Protein AF-A0A955DJX0-F1 (afdb_monomer)

Foldseek 3Di:
DDDDDPVVVVVVVVVVVVCVVPVPCLVVVVVVVVVVVCCVVVVPPPPPPVCVVVVVQVVCCVVPVDGPVVVVVVVVVVVSVVVVVVVVVVVVVVVVVVLVVVQVVLVVQCADSPPRHHCPPPDPPAADPPPRD

Radius of gyration: 28.17 Å; Cα contacts (8 Å, |Δi|>4): 43; chains: 1; bounding box: 63×32×74 Å

Secondary structure (DSSP, 8-state):
-PPPPHHHHHHHHHHHHHHHHTS-HHHHHHHHHHHHHHHHHTT------TTHHHHHHHHHHHHHSS-HHHHHHHHHHHHHHHHHHHHHHHHHHHHHHHHHHHHHHHHHTTB-TTT--B-TTS-TTPPPTTT--

Structure (mmCIF, N/CA/C/O backbone):
data_AF-A0A955DJX0-F1
#
_entry.id   AF-A0A955DJX0-F1
#
loop_
_atom_site.group_PDB
_atom_site.id
_atom_site.type_symbol
_atom_site.label_atom_id
_atom_site.label_alt_id
_atom_site.label_comp_id
_atom_site.label_asym_id
_atom_site.label_entity_id
_atom_site.label_seq_id
_atom_site.pdbx_PDB_ins_code
_atom_site.Cartn_x
_atom_site.Cartn_y
_atom_site.Cartn_z
_atom_site.occupancy
_atom_site.B_iso_or_equiv
_atom_site.auth_seq_id
_atom_site.auth_comp_id
_atom_site.auth_asym_id
_atom_site.auth_atom_id
_atom_site.pdbx_PDB_model_num
ATOM 1 N N . MET A 1 1 ? -31.154 14.686 5.549 1.00 43.62 1 MET A N 1
ATOM 2 C CA . MET A 1 1 ? -29.888 14.391 4.837 1.00 43.62 1 MET A CA 1
ATOM 3 C C . MET A 1 1 ? -28.732 14.602 5.812 1.00 43.62 1 MET A C 1
ATOM 5 O O . MET A 1 1 ? -28.599 15.720 6.292 1.00 43.62 1 MET A O 1
ATOM 9 N N . PRO A 1 2 ? -27.958 13.569 6.188 1.00 53.28 2 PRO A N 1
ATOM 10 C CA . PRO A 1 2 ? -26.874 13.720 7.159 1.00 53.28 2 PRO A CA 1
ATOM 11 C C . PRO A 1 2 ? -25.719 14.520 6.543 1.00 53.28 2 PRO A C 1
ATOM 13 O O . PRO A 1 2 ? -25.122 14.104 5.547 1.00 53.28 2 PRO A O 1
ATOM 16 N N . SER A 1 3 ? -25.412 15.685 7.115 1.00 59.59 3 SER A N 1
ATOM 17 C CA . SER A 1 3 ? -24.266 16.494 6.706 1.00 59.59 3 SER A CA 1
ATOM 18 C C . SER A 1 3 ? -22.975 15.758 7.085 1.00 59.59 3 SER A C 1
ATOM 20 O O . SER A 1 3 ? -22.727 15.430 8.246 1.00 59.59 3 SER A O 1
ATOM 22 N N . LYS A 1 4 ? -22.148 15.421 6.088 1.00 51.94 4 LYS A N 1
ATOM 23 C CA . LYS A 1 4 ? -20.855 14.767 6.333 1.00 51.94 4 LYS A CA 1
ATOM 24 C C . LYS A 1 4 ? -19.977 15.712 7.155 1.00 51.94 4 LYS A C 1
ATOM 26 O O . LYS A 1 4 ? -19.761 16.854 6.761 1.00 51.94 4 LYS A O 1
ATOM 31 N N . SER A 1 5 ? -19.466 15.229 8.289 1.00 66.44 5 SER A N 1
ATOM 32 C CA . SER A 1 5 ? -18.662 16.052 9.194 1.00 66.44 5 SER A CA 1
ATOM 33 C C . SER A 1 5 ? -17.398 16.583 8.491 1.00 66.44 5 SER A C 1
ATOM 35 O O . SER A 1 5 ? -16.759 15.848 7.728 1.00 66.44 5 SER A O 1
ATOM 37 N N . PRO A 1 6 ? -16.975 17.834 8.759 1.00 77.44 6 PRO A N 1
ATOM 38 C CA . PRO A 1 6 ? -15.832 18.474 8.090 1.00 77.44 6 PRO A CA 1
ATOM 39 C C . PRO A 1 6 ? -14.514 17.689 8.239 1.00 77.44 6 PRO A C 1
ATOM 41 O O . PRO A 1 6 ? -13.614 17.780 7.402 1.00 77.44 6 PRO A O 1
ATOM 44 N N . LYS A 1 7 ? -14.417 16.822 9.256 1.00 80.25 7 LYS A N 1
ATOM 45 C CA . LYS A 1 7 ? -13.278 15.916 9.470 1.00 80.25 7 LYS A CA 1
ATOM 46 C C . LYS A 1 7 ? -13.143 14.851 8.372 1.00 80.25 7 LYS A C 1
ATOM 48 O O . LYS A 1 7 ? -12.030 14.390 8.113 1.00 80.25 7 LYS A O 1
ATOM 53 N N . PHE A 1 8 ? -14.239 14.451 7.727 1.00 70.38 8 PHE A N 1
ATOM 54 C CA . PHE A 1 8 ? -14.231 13.433 6.674 1.00 70.38 8 PHE A CA 1
ATOM 55 C C . PHE A 1 8 ? -13.633 13.970 5.367 1.00 70.38 8 PHE A C 1
ATOM 57 O O . PHE A 1 8 ? -12.735 13.346 4.801 1.00 70.38 8 PHE A O 1
ATOM 64 N N . VAL A 1 9 ? -14.050 15.172 4.950 1.00 75.00 9 VAL A N 1
ATOM 65 C CA . VAL A 1 9 ? -13.532 15.845 3.745 1.00 75.00 9 VAL A CA 1
ATOM 66 C C . VAL A 1 9 ? -12.029 16.084 3.872 1.00 75.00 9 VAL A C 1
ATOM 68 O O . VAL A 1 9 ? -11.270 15.755 2.964 1.00 75.00 9 VAL A O 1
ATOM 71 N N . HIS A 1 10 ? -11.567 16.535 5.043 1.00 79.56 10 HIS A N 1
ATOM 72 C CA . HIS A 1 10 ? -10.143 16.778 5.269 1.00 79.56 10 HIS A CA 1
ATOM 73 C C . HIS A 1 10 ? -9.293 15.491 5.196 1.00 79.56 10 HIS A C 1
ATOM 75 O O . HIS A 1 10 ? -8.140 15.536 4.753 1.00 79.56 10 HIS A O 1
ATOM 81 N N . ARG A 1 11 ? -9.836 14.332 5.603 1.00 81.94 11 ARG A N 1
ATOM 82 C CA . ARG A 1 11 ? -9.141 13.035 5.492 1.00 81.94 11 ARG A CA 1
ATOM 83 C C . ARG A 1 11 ? -9.027 12.564 4.044 1.00 81.94 11 ARG A C 1
ATOM 85 O O . ARG A 1 11 ? -7.958 12.085 3.676 1.00 81.94 11 ARG A O 1
ATOM 92 N N . ILE A 1 12 ? -10.082 12.732 3.244 1.00 71.56 12 ILE A N 1
ATOM 93 C CA . ILE A 1 12 ? -10.051 12.411 1.809 1.00 71.56 12 ILE A CA 1
ATOM 94 C C . ILE A 1 12 ? -9.060 13.326 1.095 1.00 71.56 12 ILE A C 1
ATOM 96 O O . ILE A 1 12 ? -8.199 12.829 0.379 1.00 71.56 12 ILE A O 1
ATOM 100 N N . LEU A 1 13 ? -9.101 14.634 1.363 1.00 78.69 13 LEU A N 1
ATOM 101 C CA . LEU A 1 13 ? -8.196 15.588 0.723 1.00 78.69 13 LEU A CA 1
ATOM 102 C C . LEU A 1 13 ? -6.724 15.273 1.026 1.00 78.69 13 LEU A C 1
ATOM 104 O O . LEU A 1 13 ? -5.900 15.273 0.122 1.00 78.69 13 LEU A O 1
ATOM 108 N N . ARG A 1 14 ? -6.387 14.924 2.280 1.00 87.38 14 ARG A N 1
ATOM 109 C CA . ARG A 1 14 ? -5.020 14.491 2.627 1.00 87.38 14 ARG A CA 1
ATOM 110 C C . ARG A 1 14 ? -4.632 13.178 1.956 1.00 87.38 14 ARG A C 1
ATOM 112 O O . ARG A 1 14 ? -3.471 13.024 1.613 1.00 87.38 14 ARG A O 1
ATOM 119 N N . ALA A 1 15 ? -5.560 12.235 1.798 1.00 71.81 15 ALA A N 1
ATOM 120 C CA . ALA A 1 15 ? -5.277 10.972 1.120 1.00 71.81 15 ALA A CA 1
ATOM 121 C C . ALA A 1 15 ? -5.039 11.179 -0.382 1.00 71.81 15 ALA A C 1
ATOM 123 O O . ALA A 1 15 ? -4.091 10.617 -0.914 1.00 71.81 15 ALA A O 1
ATOM 124 N N . VAL A 1 16 ? -5.841 12.028 -1.032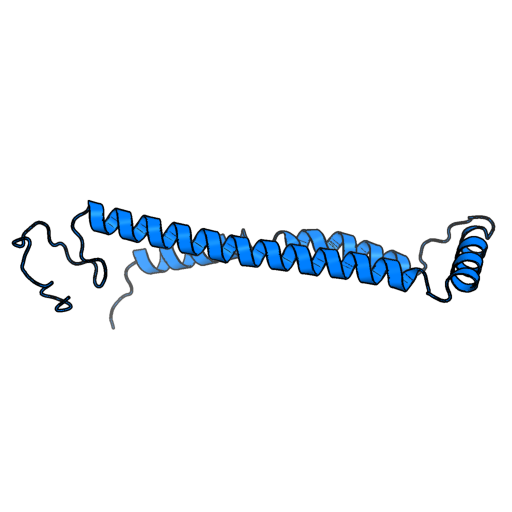 1.00 69.25 16 VAL A N 1
ATOM 125 C CA . VAL A 1 16 ? -5.685 12.396 -2.447 1.00 69.25 16 VAL A CA 1
ATOM 126 C C . VAL A 1 16 ? -4.398 13.187 -2.662 1.00 69.25 16 VAL A C 1
ATOM 128 O O . VAL A 1 16 ? -3.616 12.831 -3.528 1.00 69.25 16 VAL A O 1
ATOM 131 N N . LEU A 1 17 ? -4.112 14.197 -1.836 1.00 78.56 17 LEU A N 1
ATOM 132 C CA . LEU A 1 17 ? -2.859 14.953 -1.924 1.00 78.56 17 LEU A CA 1
ATOM 133 C C . LEU A 1 17 ? -1.636 14.080 -1.635 1.00 78.56 17 LEU A C 1
ATOM 135 O O . LEU A 1 17 ? -0.615 14.242 -2.286 1.00 78.56 17 LEU A O 1
ATOM 139 N N . TRP A 1 18 ? -1.735 13.127 -0.704 1.00 72.62 18 TRP A N 1
ATOM 140 C CA . TRP A 1 18 ? -0.672 12.150 -0.474 1.00 72.62 18 TRP A CA 1
ATOM 141 C C . TRP A 1 18 ? -0.500 11.224 -1.681 1.00 72.62 18 TRP A C 1
ATOM 143 O O . TRP A 1 18 ? 0.629 11.012 -2.100 1.00 72.62 18 TRP A O 1
ATOM 153 N N . ALA A 1 19 ? -1.592 10.749 -2.286 1.00 61.12 19 ALA A N 1
ATOM 154 C CA . ALA A 1 19 ? -1.567 9.922 -3.491 1.00 61.12 19 ALA A CA 1
ATOM 155 C C . ALA A 1 19 ? -1.091 10.673 -4.744 1.00 61.12 19 ALA A C 1
ATOM 157 O O . ALA A 1 19 ? -0.528 10.040 -5.620 1.00 61.12 19 ALA A O 1
ATOM 158 N N . ILE A 1 20 ? -1.286 11.994 -4.831 1.00 62.94 20 ILE A N 1
ATOM 159 C CA .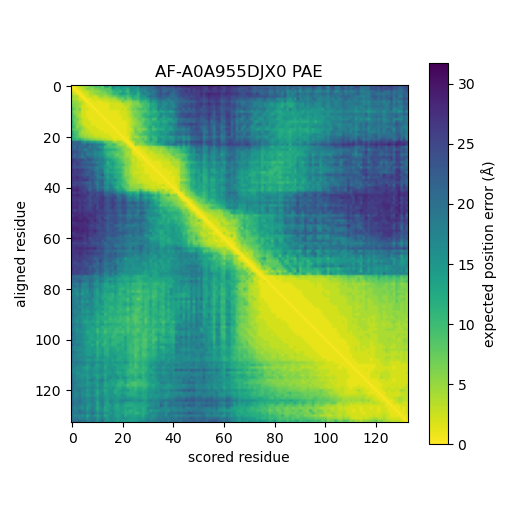 ILE A 1 20 ? -0.751 12.848 -5.905 1.00 62.94 20 ILE A CA 1
ATOM 160 C C . ILE A 1 20 ? 0.723 13.173 -5.645 1.00 62.94 20 ILE A C 1
ATOM 162 O O . ILE A 1 20 ? 1.537 13.100 -6.553 1.00 62.94 20 ILE A O 1
ATOM 166 N N . ALA A 1 21 ? 1.100 13.475 -4.401 1.00 66.12 21 ALA A N 1
ATOM 167 C CA . ALA A 1 21 ? 2.496 13.715 -4.030 1.00 66.12 21 ALA A CA 1
ATOM 168 C C . ALA A 1 21 ? 3.357 12.440 -4.093 1.00 66.12 21 ALA A C 1
ATOM 170 O O . ALA A 1 21 ? 4.571 12.524 -4.239 1.00 66.12 21 ALA A O 1
ATOM 171 N N . HIS A 1 22 ? 2.725 11.272 -3.972 1.00 63.00 22 HIS A N 1
ATOM 172 C CA . HIS A 1 22 ? 3.329 9.955 -4.183 1.00 63.00 22 HIS A CA 1
ATOM 173 C C . HIS A 1 22 ? 2.831 9.324 -5.490 1.00 63.00 22 HIS A C 1
ATOM 175 O O . HIS A 1 22 ? 3.061 8.134 -5.704 1.00 63.00 22 HIS A O 1
ATOM 181 N N . ALA A 1 23 ? 2.160 10.099 -6.360 1.00 52.62 23 ALA A N 1
ATOM 182 C CA . ALA A 1 23 ? 1.947 9.690 -7.740 1.00 52.62 23 ALA A CA 1
ATOM 183 C C . ALA A 1 23 ? 3.353 9.581 -8.311 1.00 52.62 23 ALA A C 1
ATOM 185 O O . ALA A 1 23 ? 4.158 10.505 -8.167 1.00 52.62 23 ALA A O 1
ATOM 186 N N . PRO A 1 24 ? 3.713 8.377 -8.739 1.00 57.22 24 PRO A N 1
ATOM 187 C CA . PRO A 1 24 ? 4.993 7.837 -8.365 1.00 57.22 24 PRO A CA 1
ATOM 188 C C . PRO A 1 24 ? 6.083 8.617 -9.080 1.00 57.22 24 PRO A C 1
ATOM 190 O O . PRO A 1 24 ? 5.987 8.909 -10.272 1.00 57.22 24 PRO A O 1
ATOM 193 N N . ALA A 1 25 ? 7.155 8.912 -8.347 1.00 56.56 25 ALA A N 1
ATOM 194 C CA . ALA A 1 25 ? 8.408 9.375 -8.923 1.00 56.56 25 ALA A CA 1
ATOM 195 C C . ALA A 1 25 ? 8.835 8.498 -10.117 1.00 56.56 25 ALA A C 1
ATOM 197 O O . ALA A 1 25 ? 9.566 8.969 -10.977 1.00 56.56 25 ALA A O 1
ATOM 198 N N . THR A 1 26 ? 8.327 7.261 -10.235 1.00 56.94 26 THR A N 1
ATOM 199 C CA . THR A 1 26 ? 8.472 6.423 -11.429 1.00 56.94 26 THR 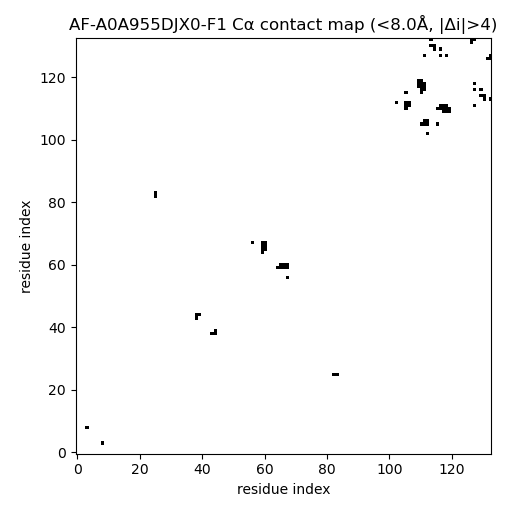A CA 1
ATOM 200 C C . THR A 1 26 ? 8.052 7.120 -12.719 1.00 56.94 26 THR A C 1
ATOM 202 O O . THR A 1 26 ? 8.776 6.993 -13.693 1.00 56.94 26 THR A O 1
ATOM 205 N N . LEU A 1 27 ? 6.987 7.928 -12.752 1.00 61.22 27 LEU A N 1
ATOM 206 C CA . LEU A 1 27 ? 6.590 8.674 -13.957 1.00 61.22 27 LEU A CA 1
ATOM 207 C C . LEU A 1 27 ? 7.672 9.689 -14.375 1.00 61.22 27 LEU A C 1
ATOM 209 O O . LEU A 1 27 ? 7.954 9.845 -15.562 1.00 61.22 27 LEU A O 1
ATOM 213 N N . LEU A 1 28 ? 8.345 10.301 -13.394 1.00 64.50 28 LEU A N 1
ATOM 214 C CA . LEU A 1 28 ? 9.513 11.159 -13.615 1.00 64.50 28 LEU A CA 1
ATOM 215 C C . LEU A 1 28 ? 10.784 10.358 -13.954 1.00 64.50 28 LEU A C 1
ATOM 217 O O . LEU A 1 28 ? 11.617 10.871 -14.691 1.00 64.50 28 LEU A O 1
ATOM 221 N N . TYR A 1 29 ? 10.928 9.109 -13.495 1.00 60.69 29 TYR A N 1
ATOM 222 C CA . TYR A 1 29 ? 12.010 8.203 -13.921 1.00 60.69 29 TYR A CA 1
ATOM 223 C C . TYR A 1 29 ? 11.807 7.656 -15.344 1.00 60.69 29 TYR A C 1
ATOM 225 O O . TYR A 1 29 ? 12.783 7.417 -16.052 1.00 60.69 29 TYR A O 1
ATOM 233 N N . PHE A 1 30 ? 10.560 7.480 -15.788 1.00 62.34 30 PHE A N 1
ATOM 234 C CA . PHE A 1 30 ? 10.243 6.984 -17.130 1.00 62.34 30 PHE A CA 1
ATOM 235 C C . PHE A 1 30 ? 10.399 8.052 -18.211 1.00 62.34 30 PHE A C 1
ATOM 237 O O . PHE A 1 30 ? 10.688 7.706 -19.350 1.00 62.34 30 PHE A O 1
ATOM 244 N N . LEU A 1 31 ? 10.245 9.335 -17.879 1.00 68.38 31 LEU A N 1
ATOM 245 C CA . LEU A 1 31 ? 10.324 10.435 -18.846 1.00 68.38 31 LEU A CA 1
ATOM 246 C C . LEU A 1 31 ? 11.696 10.543 -19.550 1.00 68.38 31 LEU A C 1
ATOM 248 O O . LEU A 1 31 ? 11.712 10.587 -20.779 1.00 68.38 31 LEU A O 1
ATOM 252 N N . PRO A 1 32 ? 12.845 10.512 -18.842 1.00 66.44 32 PRO A N 1
ATOM 253 C CA . PRO A 1 32 ? 14.167 10.490 -19.470 1.00 66.44 32 PRO A CA 1
ATOM 254 C C . PRO A 1 32 ? 14.416 9.217 -20.282 1.00 66.44 32 PRO A C 1
ATOM 256 O O . PRO A 1 32 ? 15.039 9.275 -21.336 1.00 66.44 32 PRO A O 1
ATOM 259 N N . LEU A 1 33 ? 13.905 8.071 -19.819 1.00 62.44 33 LEU A N 1
ATOM 260 C CA . LEU A 1 33 ? 14.035 6.786 -20.513 1.00 62.44 33 LEU A CA 1
ATOM 261 C C . LEU A 1 33 ? 13.229 6.747 -21.814 1.00 62.44 33 LEU A C 1
ATOM 263 O O . LEU A 1 33 ? 13.739 6.300 -22.838 1.00 62.44 33 LEU A O 1
ATOM 267 N N . LEU A 1 34 ? 12.002 7.268 -21.793 1.00 67.50 34 LEU A N 1
ATOM 268 C CA . LEU A 1 34 ? 11.177 7.466 -22.984 1.00 67.50 34 LEU A CA 1
ATOM 269 C C . LEU A 1 34 ? 11.824 8.465 -23.941 1.00 67.50 34 LEU A C 1
ATOM 271 O O . LEU A 1 34 ? 11.862 8.199 -25.136 1.00 67.50 34 LEU A O 1
ATOM 275 N N . ALA A 1 35 ? 12.376 9.570 -23.432 1.00 67.81 35 ALA A N 1
ATOM 276 C CA . ALA A 1 35 ? 13.083 10.553 -24.249 1.00 67.81 35 ALA A CA 1
ATOM 277 C C . ALA A 1 35 ? 14.341 9.961 -24.907 1.00 67.81 35 ALA A C 1
ATOM 279 O O . ALA A 1 35 ? 14.564 10.182 -26.093 1.00 67.81 35 ALA A O 1
ATOM 280 N N . MET A 1 36 ? 15.128 9.164 -24.175 1.00 65.81 36 MET A N 1
ATOM 281 C CA . MET A 1 36 ? 16.332 8.509 -24.697 1.00 65.81 36 MET A CA 1
ATOM 282 C C . MET A 1 36 ? 15.991 7.419 -25.720 1.00 65.81 36 MET A C 1
ATOM 284 O O . MET A 1 36 ? 16.625 7.344 -26.769 1.00 65.81 36 MET A O 1
ATOM 288 N N . HIS A 1 37 ? 14.964 6.604 -25.456 1.00 68.94 37 HIS A N 1
ATOM 289 C CA . HIS A 1 37 ? 14.489 5.601 -26.410 1.00 68.94 37 HIS A CA 1
ATOM 290 C C . HIS A 1 37 ? 13.919 6.253 -27.673 1.00 68.94 37 HIS A C 1
ATOM 292 O O . HIS A 1 37 ? 14.242 5.823 -28.776 1.00 68.94 37 HIS A O 1
ATOM 298 N N . TYR A 1 38 ? 13.134 7.323 -27.522 1.00 65.31 38 TYR A N 1
ATOM 299 C CA . TYR A 1 38 ? 12.614 8.094 -28.647 1.00 65.31 38 TYR A CA 1
ATOM 300 C C . TYR A 1 38 ? 13.750 8.684 -29.487 1.00 65.31 38 TYR A C 1
ATOM 302 O O . TYR A 1 38 ? 13.746 8.490 -30.695 1.00 65.31 38 TYR A O 1
ATOM 310 N N . ALA A 1 39 ? 14.750 9.310 -28.855 1.00 64.38 39 ALA A N 1
ATOM 311 C CA . ALA A 1 39 ? 15.906 9.894 -29.539 1.00 64.38 39 ALA A CA 1
ATOM 312 C C . ALA A 1 39 ? 16.782 8.853 -30.264 1.00 64.38 39 ALA A C 1
ATOM 314 O O . ALA A 1 39 ? 17.352 9.148 -31.313 1.00 64.38 39 ALA A O 1
ATOM 315 N N . TRP A 1 40 ? 16.881 7.634 -29.720 1.00 62.56 40 TRP A N 1
ATOM 316 C CA . TRP A 1 40 ? 17.587 6.517 -30.352 1.00 62.56 40 TRP A CA 1
ATOM 317 C C . TRP A 1 40 ? 16.810 5.956 -31.554 1.00 62.56 40 TRP A C 1
ATOM 319 O O . TRP A 1 40 ? 17.381 5.764 -32.624 1.00 62.56 40 TRP A O 1
ATOM 329 N N . VAL A 1 41 ? 15.494 5.752 -31.410 1.00 64.94 41 VAL A N 1
ATOM 330 C CA . VAL A 1 41 ? 14.618 5.243 -32.483 1.00 64.94 41 VAL A CA 1
ATOM 331 C C . VAL A 1 41 ? 14.440 6.261 -33.610 1.00 64.94 41 VAL A C 1
ATOM 333 O O . VAL A 1 41 ? 14.355 5.868 -34.772 1.00 64.94 41 VAL A O 1
ATOM 336 N N . SER A 1 42 ? 14.401 7.561 -33.307 1.00 64.62 42 SER A N 1
ATOM 337 C CA . SER A 1 42 ? 14.229 8.604 -34.323 1.00 64.62 42 SER A CA 1
ATOM 338 C C . SER A 1 42 ? 15.458 8.815 -35.206 1.00 64.62 42 SER A C 1
ATOM 340 O O . SER A 1 42 ? 15.382 9.622 -36.129 1.00 64.62 42 SER A O 1
ATOM 342 N N . GLY A 1 43 ? 16.583 8.133 -34.941 1.00 56.38 43 GLY A N 1
ATOM 343 C CA . GLY A 1 43 ? 17.803 8.249 -35.748 1.00 56.38 43 GLY A CA 1
ATOM 344 C C . GLY A 1 43 ? 18.367 9.672 -35.801 1.00 56.38 43 GLY A C 1
ATOM 345 O O . GLY A 1 43 ? 19.154 9.992 -36.681 1.00 56.38 43 GLY A O 1
ATOM 346 N N . SER A 1 44 ? 17.963 10.546 -34.874 1.00 54.97 44 SER A N 1
ATOM 347 C CA . SER A 1 44 ? 18.279 11.980 -34.895 1.00 54.97 44 SER A CA 1
ATOM 348 C C . SER A 1 44 ? 19.679 12.310 -34.370 1.00 54.97 44 SER A C 1
ATOM 350 O O . SER A 1 44 ? 20.008 13.477 -34.181 1.00 54.97 44 SER A O 1
ATOM 352 N N . TYR A 1 45 ? 20.503 11.291 -34.138 1.00 55.34 45 TYR A N 1
ATOM 353 C CA . TYR A 1 45 ? 21.939 11.450 -33.994 1.00 55.34 45 TYR A CA 1
ATOM 354 C C . TYR A 1 45 ? 22.582 11.109 -35.341 1.00 55.34 45 TYR A C 1
ATOM 356 O O . TYR A 1 45 ? 22.939 9.960 -35.583 1.00 55.34 45 TYR A O 1
ATOM 364 N N . GLU A 1 46 ? 22.759 12.110 -36.208 1.00 56.25 46 GLU A N 1
ATOM 365 C CA . GLU A 1 46 ? 23.871 12.086 -37.166 1.00 56.25 46 GLU A CA 1
ATOM 366 C C . GLU A 1 46 ? 25.161 12.151 -36.336 1.00 56.25 46 GLU A C 1
ATOM 368 O O . GLU A 1 46 ? 25.721 13.214 -36.077 1.00 56.25 46 GLU A O 1
ATOM 373 N N . TYR A 1 47 ? 25.575 11.007 -35.797 1.00 58.50 47 TYR A N 1
ATOM 374 C CA . TYR A 1 47 ? 26.913 10.842 -35.262 1.00 58.50 47 TYR A CA 1
ATOM 375 C C . TYR A 1 47 ? 27.810 10.619 -36.479 1.00 58.50 47 TYR A C 1
ATOM 377 O O . TYR A 1 47 ? 27.687 9.601 -37.151 1.00 58.50 47 TYR A O 1
ATOM 385 N N . ASP A 1 48 ? 28.681 11.579 -36.795 1.00 59.84 48 ASP A N 1
ATOM 386 C CA . ASP A 1 48 ? 29.775 11.375 -37.750 1.00 59.84 48 ASP A CA 1
ATOM 387 C C . ASP A 1 48 ? 30.846 10.506 -37.071 1.00 59.84 48 ASP A C 1
ATOM 389 O O . ASP A 1 48 ? 31.902 10.963 -36.636 1.00 59.84 48 ASP A O 1
ATOM 393 N N . ASP A 1 49 ? 30.508 9.241 -36.844 1.00 60.28 49 ASP A N 1
ATOM 394 C CA . ASP A 1 49 ? 31.358 8.241 -36.205 1.00 60.28 49 ASP A CA 1
ATOM 395 C C . ASP A 1 49 ? 32.234 7.496 -37.223 1.00 60.28 49 ASP A C 1
ATOM 397 O O . ASP A 1 49 ? 32.800 6.448 -36.908 1.00 60.28 49 ASP A O 1
ATOM 401 N N . GLY A 1 50 ? 32.351 8.005 -38.455 1.00 64.88 50 GLY A N 1
ATOM 402 C CA . GLY A 1 50 ? 33.156 7.393 -39.512 1.00 64.88 50 GLY A CA 1
ATOM 403 C C . GLY A 1 50 ? 32.740 5.958 -39.862 1.00 64.88 50 GLY A C 1
ATOM 404 O O . GLY A 1 50 ? 33.556 5.204 -40.393 1.00 64.88 50 GLY A O 1
ATOM 405 N N . GLY A 1 51 ? 31.505 5.551 -39.538 1.00 59.00 51 GLY A N 1
ATOM 406 C CA . GLY A 1 51 ? 30.986 4.202 -39.786 1.00 59.00 51 GLY A CA 1
ATOM 407 C C . GLY A 1 51 ? 31.383 3.146 -38.746 1.00 59.00 51 GLY A C 1
ATOM 408 O O . GLY A 1 51 ? 31.051 1.969 -38.923 1.00 59.00 51 GLY A O 1
ATOM 409 N N . TRP A 1 52 ? 32.059 3.528 -37.657 1.00 56.41 52 TRP A N 1
ATOM 410 C CA . TRP A 1 52 ? 32.446 2.595 -36.591 1.00 56.41 52 TRP A CA 1
ATOM 411 C C . TRP A 1 52 ? 31.245 2.040 -35.819 1.00 56.41 52 TRP A C 1
ATOM 413 O O . TRP A 1 52 ? 31.257 0.856 -35.471 1.00 56.41 52 TRP A O 1
ATOM 423 N N . GLY A 1 53 ? 30.188 2.835 -35.604 1.00 58.59 53 GLY A N 1
ATOM 424 C CA . GLY A 1 53 ? 28.951 2.364 -34.981 1.00 58.59 53 GLY A CA 1
ATOM 425 C C . GLY A 1 53 ? 28.317 1.234 -35.783 1.00 58.59 53 GLY A C 1
ATOM 426 O O . GLY A 1 53 ? 28.007 0.184 -35.225 1.00 58.59 53 GLY A O 1
ATOM 427 N N . THR A 1 54 ? 28.242 1.382 -37.107 1.00 61.56 54 THR A N 1
ATOM 428 C CA . THR A 1 54 ? 27.729 0.351 -38.024 1.00 61.56 54 THR A CA 1
ATOM 429 C C . THR A 1 54 ? 28.587 -0.918 -38.012 1.00 61.56 54 THR A C 1
ATOM 431 O O . THR A 1 54 ? 28.049 -2.025 -38.067 1.00 61.56 54 THR A O 1
ATOM 434 N N . PHE A 1 55 ? 29.914 -0.784 -37.907 1.00 61.81 55 PHE A N 1
ATOM 435 C CA . PHE A 1 55 ? 30.842 -1.921 -37.892 1.00 61.81 55 PHE A CA 1
ATOM 436 C C . PHE A 1 55 ? 30.731 -2.750 -36.604 1.00 61.81 55 PHE A C 1
ATOM 438 O O . PHE A 1 55 ? 30.719 -3.982 -36.657 1.00 61.81 55 PHE A O 1
ATOM 445 N N . LEU A 1 56 ? 30.591 -2.088 -35.451 1.00 62.19 56 LEU A N 1
ATOM 446 C CA . LEU A 1 56 ? 30.351 -2.753 -34.167 1.00 62.19 56 LEU A CA 1
ATOM 447 C C . LEU A 1 56 ? 28.964 -3.412 -34.130 1.00 62.19 56 LEU A C 1
ATOM 449 O O . LEU A 1 56 ? 28.856 -4.566 -33.711 1.00 62.19 56 LEU A O 1
ATOM 453 N N . PHE A 1 57 ? 27.940 -2.740 -34.670 1.00 55.47 57 PHE A N 1
ATOM 454 C CA . PHE A 1 57 ? 26.577 -3.273 -34.767 1.00 55.47 57 PHE A CA 1
ATOM 455 C C . PHE A 1 57 ? 26.516 -4.562 -35.595 1.00 55.47 57 PHE A C 1
ATOM 457 O O . PHE A 1 57 ? 25.929 -5.564 -35.176 1.00 55.47 57 PHE A O 1
ATOM 464 N N . LEU A 1 58 ? 27.143 -4.550 -36.776 1.00 61.69 58 LEU A N 1
ATOM 465 C CA . LEU A 1 58 ? 27.171 -5.704 -37.671 1.00 61.69 58 LEU A CA 1
ATOM 466 C C . LEU A 1 58 ? 28.038 -6.831 -37.090 1.00 61.69 58 LEU A C 1
ATOM 468 O O . LEU A 1 58 ? 27.661 -7.998 -37.174 1.00 61.69 58 LEU A O 1
ATOM 472 N N . GLY A 1 59 ? 29.161 -6.489 -36.450 1.00 64.25 59 GLY A N 1
ATOM 473 C CA . GLY A 1 59 ? 30.046 -7.447 -35.791 1.00 64.25 59 GLY A CA 1
ATOM 474 C C . GLY A 1 59 ? 29.372 -8.192 -34.638 1.00 64.25 59 GLY A C 1
ATOM 475 O O . GLY A 1 59 ? 29.462 -9.418 -34.570 1.00 64.25 59 GLY A O 1
ATOM 476 N N . ASN A 1 60 ? 28.647 -7.488 -33.765 1.00 57.75 60 ASN A N 1
ATOM 477 C CA . ASN A 1 60 ? 27.954 -8.114 -32.638 1.00 57.75 60 AS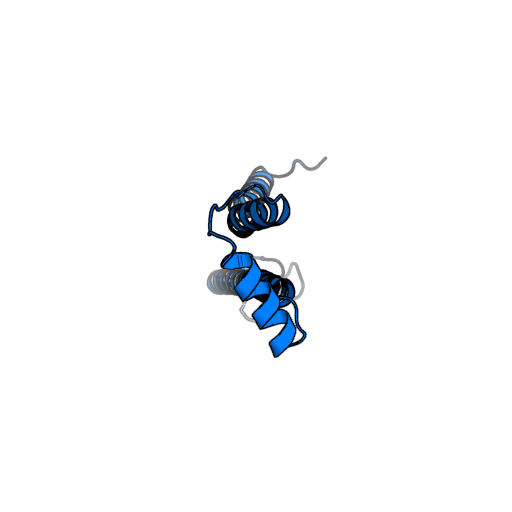N A CA 1
ATOM 478 C C . ASN A 1 60 ? 26.761 -8.969 -33.095 1.00 57.75 60 ASN A C 1
ATOM 480 O O . ASN A 1 60 ? 26.578 -10.088 -32.608 1.00 57.75 60 ASN A O 1
ATOM 484 N N . TYR A 1 61 ? 26.000 -8.501 -34.092 1.00 58.53 61 TYR A N 1
ATOM 485 C CA . TYR A 1 61 ? 24.920 -9.288 -34.692 1.00 58.53 61 TYR A CA 1
ATOM 486 C C . TYR A 1 61 ? 25.440 -10.582 -35.336 1.00 58.53 61 TYR A C 1
ATOM 488 O O . TYR A 1 61 ? 24.846 -11.641 -35.149 1.00 58.53 61 TYR A O 1
ATOM 496 N N . LEU A 1 62 ? 26.574 -10.524 -36.040 1.00 68.00 62 LEU A N 1
ATOM 497 C CA . LEU A 1 62 ? 27.198 -11.702 -36.649 1.00 68.00 62 LEU A 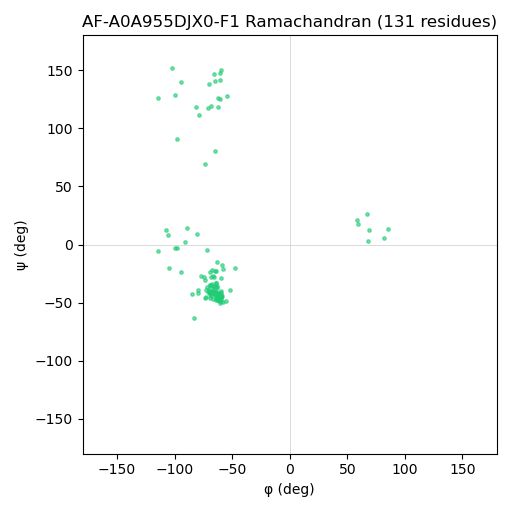CA 1
ATOM 498 C C . LEU A 1 62 ? 27.782 -12.678 -35.614 1.00 68.00 62 LEU A C 1
ATOM 500 O O . LEU A 1 62 ? 27.740 -13.885 -35.837 1.00 68.00 62 LEU A O 1
ATOM 504 N N . LEU A 1 63 ? 28.314 -12.179 -34.493 1.00 69.19 63 LEU A N 1
ATOM 505 C CA . LEU A 1 63 ? 28.929 -13.008 -33.447 1.00 69.19 63 LEU A CA 1
ATOM 506 C C . LEU A 1 63 ? 27.910 -13.670 -32.513 1.00 69.19 63 LEU A C 1
ATOM 508 O O . LEU A 1 63 ? 28.109 -14.814 -32.108 1.00 69.19 63 LEU A O 1
ATOM 512 N N . THR A 1 64 ? 26.842 -12.963 -32.144 1.00 69.50 64 THR A N 1
ATOM 513 C CA . THR A 1 64 ? 25.866 -13.453 -31.156 1.00 69.50 64 THR A CA 1
ATOM 514 C C . THR A 1 64 ? 24.560 -13.925 -31.785 1.00 69.50 64 THR A C 1
ATOM 516 O O . THR A 1 64 ? 23.821 -14.675 -31.151 1.00 69.50 64 THR A O 1
ATOM 519 N N . GLY A 1 65 ? 24.250 -13.494 -33.013 1.00 70.06 65 GLY A N 1
ATOM 520 C CA . GLY A 1 65 ? 22.949 -13.710 -33.650 1.00 70.06 65 GLY A CA 1
ATOM 521 C C . GLY A 1 65 ? 21.802 -12.936 -32.990 1.00 70.06 65 GLY A C 1
ATOM 522 O O . GLY A 1 65 ? 20.648 -13.098 -33.390 1.00 70.06 65 GLY A O 1
ATOM 523 N N . ILE A 1 66 ? 22.090 -12.110 -31.978 1.00 61.66 66 ILE A N 1
ATOM 524 C CA . ILE A 1 66 ? 21.095 -11.367 -31.208 1.00 61.66 66 ILE A CA 1
ATOM 525 C C . ILE A 1 66 ? 21.313 -9.872 -31.472 1.00 61.66 66 ILE A C 1
ATOM 527 O O . ILE A 1 66 ? 22.417 -9.366 -31.280 1.00 61.66 66 ILE A O 1
ATOM 531 N N . PRO A 1 67 ? 20.284 -9.130 -31.899 1.00 67.00 67 PRO A N 1
ATOM 532 C CA . PRO A 1 67 ? 20.409 -7.693 -32.086 1.00 67.00 67 PRO A CA 1
ATOM 533 C C . PRO A 1 67 ? 20.671 -6.952 -30.766 1.00 67.00 67 PRO A C 1
ATOM 535 O O . PRO A 1 67 ? 20.034 -7.233 -29.753 1.00 67.00 67 PRO A O 1
ATOM 538 N N . GLU A 1 68 ? 21.533 -5.936 -30.767 1.00 61.31 68 GLU A N 1
ATOM 539 C CA . GLU A 1 68 ? 21.858 -5.148 -29.561 1.00 61.31 68 GLU A CA 1
ATOM 540 C C . GLU A 1 68 ? 20.641 -4.443 -28.937 1.00 61.31 68 GLU A C 1
ATOM 542 O O . GLU A 1 68 ? 20.555 -4.277 -27.717 1.00 61.31 68 GLU A O 1
ATOM 547 N N . TRP A 1 69 ? 19.636 -4.101 -29.749 1.00 59.34 69 TRP A N 1
ATOM 548 C CA . TRP A 1 69 ? 1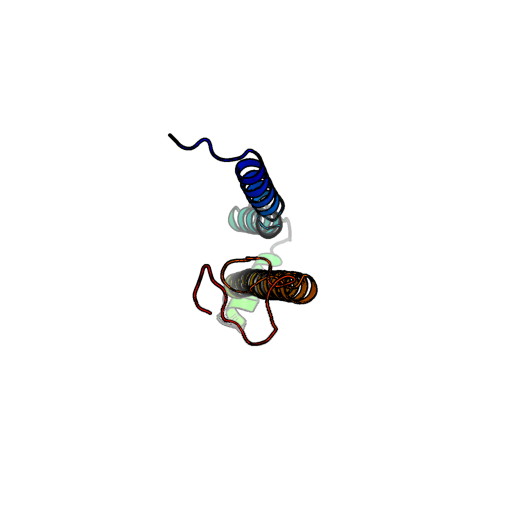8.379 -3.524 -29.265 1.00 59.34 69 TRP A CA 1
ATOM 549 C C . TRP A 1 69 ? 17.570 -4.485 -28.387 1.00 59.34 69 TRP A C 1
ATOM 551 O O . TRP A 1 69 ? 16.785 -4.042 -27.543 1.00 59.34 69 TRP A O 1
ATOM 561 N N . LEU A 1 70 ? 17.791 -5.795 -28.518 1.00 60.03 70 LEU A N 1
ATOM 562 C CA . LEU A 1 70 ? 17.206 -6.807 -27.641 1.00 60.03 70 LEU A CA 1
ATOM 563 C C . LEU A 1 70 ? 17.847 -6.770 -26.241 1.00 60.03 70 LEU A C 1
ATOM 565 O O . LEU A 1 70 ? 17.134 -6.868 -25.247 1.00 60.03 70 LEU A O 1
ATOM 569 N N . PHE A 1 71 ? 19.153 -6.507 -26.120 1.00 61.16 71 PHE A N 1
ATOM 570 C CA . PHE A 1 71 ? 19.801 -6.320 -24.811 1.00 61.16 71 PHE A CA 1
ATOM 571 C C . PHE A 1 71 ? 19.366 -5.021 -24.113 1.00 61.16 71 PHE A C 1
ATOM 573 O O . PHE A 1 71 ? 19.087 -5.021 -22.908 1.00 61.16 71 PHE A O 1
ATOM 580 N N . GLY A 1 72 ? 19.257 -3.918 -24.862 1.00 62.66 72 GLY A N 1
ATOM 581 C CA . GLY A 1 72 ? 18.798 -2.630 -24.325 1.00 62.66 72 GLY A CA 1
ATOM 582 C C . GLY A 1 72 ? 17.342 -2.663 -23.845 1.00 62.66 72 GLY A C 1
ATOM 583 O O . GLY A 1 72 ? 17.011 -2.151 -22.778 1.00 62.66 72 GLY A O 1
ATOM 584 N N . SER A 1 73 ? 16.460 -3.326 -24.591 1.00 63.53 73 SER A N 1
ATOM 585 C CA . SER A 1 73 ? 15.039 -3.425 -24.231 1.00 63.53 73 SER A CA 1
ATOM 586 C C . SER A 1 73 ? 14.783 -4.356 -23.040 1.00 63.53 73 SER A C 1
ATOM 588 O O . SER A 1 73 ? 13.985 -4.018 -22.159 1.00 63.53 73 SER A O 1
ATOM 590 N N . VAL A 1 74 ? 15.492 -5.487 -22.951 1.00 68.19 74 VAL A N 1
ATOM 591 C CA . VAL A 1 74 ? 15.362 -6.428 -21.822 1.00 68.19 74 VAL A CA 1
ATOM 592 C C . VAL A 1 74 ? 15.863 -5.807 -20.513 1.00 68.19 74 VAL A C 1
ATOM 594 O O . VAL A 1 74 ? 15.219 -5.965 -19.474 1.00 68.19 74 VAL A O 1
ATOM 597 N N . SER A 1 75 ? 16.956 -5.042 -20.552 1.00 75.31 75 SER A N 1
ATOM 598 C CA . SER A 1 75 ? 17.507 -4.382 -19.360 1.00 75.31 75 SER A CA 1
ATOM 599 C C . SER A 1 75 ? 16.598 -3.267 -18.834 1.00 75.31 75 SER A C 1
ATOM 601 O O . SER A 1 75 ? 16.306 -3.235 -17.637 1.00 75.31 75 SER A O 1
ATOM 603 N N . LEU A 1 76 ? 16.061 -2.411 -19.709 1.00 76.56 76 LEU A N 1
ATOM 604 C CA . LEU A 1 76 ? 15.142 -1.342 -19.296 1.00 76.56 76 LEU A CA 1
ATOM 605 C C . LEU A 1 76 ? 13.804 -1.875 -18.782 1.00 76.56 76 LEU A C 1
ATOM 607 O O . LEU A 1 76 ? 13.297 -1.393 -17.768 1.00 76.56 76 LEU A O 1
ATOM 611 N N . THR A 1 77 ? 13.259 -2.904 -19.433 1.00 76.00 77 THR A N 1
ATOM 612 C CA . THR A 1 77 ? 12.024 -3.557 -18.975 1.00 76.00 77 THR A CA 1
ATOM 613 C C . THR A 1 77 ? 12.240 -4.225 -17.619 1.00 76.00 77 THR A C 1
ATOM 615 O O . THR A 1 77 ? 11.399 -4.102 -16.730 1.00 76.00 77 THR A O 1
ATOM 618 N N . GLY A 1 78 ? 13.390 -4.875 -17.417 1.00 80.31 78 GLY A N 1
ATOM 619 C CA . GLY A 1 78 ? 13.757 -5.466 -16.132 1.00 80.31 78 GLY A CA 1
ATOM 620 C C . GLY A 1 78 ? 13.830 -4.433 -15.006 1.00 80.31 78 GLY A C 1
ATOM 621 O O . GLY A 1 78 ? 13.245 -4.645 -13.943 1.00 80.31 78 GLY A O 1
ATOM 622 N N . VAL A 1 79 ? 14.480 -3.289 -15.249 1.00 82.06 79 VAL A N 1
ATOM 623 C CA . VAL A 1 79 ? 14.561 -2.186 -14.274 1.00 82.06 79 VAL A CA 1
ATOM 624 C C . VAL A 1 79 ? 13.175 -1.616 -13.972 1.00 82.06 79 VAL A C 1
ATOM 626 O O . VAL A 1 79 ? 12.811 -1.480 -12.805 1.00 82.06 79 VAL A O 1
ATOM 629 N N . ALA A 1 80 ? 12.373 -1.352 -15.004 1.00 80.38 80 ALA A N 1
ATOM 630 C CA . ALA A 1 80 ? 10.999 -0.874 -14.873 1.00 80.38 80 ALA A CA 1
ATOM 631 C C . ALA A 1 80 ? 10.141 -1.798 -13.993 1.00 80.38 80 ALA A C 1
ATOM 633 O O . ALA A 1 80 ? 9.473 -1.342 -13.059 1.00 80.38 80 ALA A O 1
ATOM 634 N N . VAL A 1 81 ? 10.195 -3.104 -14.262 1.00 84.25 81 VAL A N 1
ATOM 635 C CA . VAL A 1 81 ? 9.476 -4.124 -13.495 1.00 84.25 81 VAL A CA 1
ATOM 636 C C . VAL A 1 81 ? 9.982 -4.171 -12.050 1.00 84.25 81 VAL A C 1
ATOM 638 O O . VAL A 1 81 ? 9.170 -4.170 -11.123 1.00 84.25 81 VAL A O 1
ATOM 641 N N . ALA A 1 82 ? 11.299 -4.149 -11.831 1.00 86.12 82 ALA A N 1
ATOM 642 C CA . ALA A 1 82 ? 11.883 -4.151 -10.491 1.00 86.12 82 ALA A CA 1
ATOM 643 C C . ALA A 1 82 ? 11.447 -2.929 -9.662 1.00 86.12 82 ALA A C 1
ATOM 645 O O . ALA A 1 82 ? 11.030 -3.088 -8.512 1.00 86.12 82 ALA A O 1
ATOM 646 N N . CYS A 1 83 ? 11.467 -1.728 -10.248 1.00 85.75 83 CYS A N 1
ATOM 647 C CA . CYS A 1 83 ? 10.986 -0.509 -9.595 1.00 85.75 83 CYS A CA 1
ATOM 648 C C . CYS A 1 83 ? 9.505 -0.617 -9.206 1.00 85.75 83 CYS A C 1
ATOM 650 O O . CYS A 1 83 ? 9.151 -0.319 -8.065 1.00 85.75 83 CYS A O 1
ATOM 652 N N . ALA A 1 84 ? 8.654 -1.115 -10.109 1.00 83.31 84 ALA A N 1
ATOM 653 C CA . ALA A 1 84 ? 7.235 -1.310 -9.821 1.00 83.31 84 ALA A CA 1
ATOM 654 C C . ALA A 1 84 ? 7.007 -2.283 -8.649 1.00 83.31 84 ALA A C 1
ATOM 656 O O . ALA A 1 84 ? 6.185 -2.017 -7.769 1.00 83.31 84 ALA A O 1
ATOM 657 N N . TYR A 1 85 ? 7.762 -3.385 -8.585 1.00 88.31 85 TYR A N 1
ATOM 658 C CA . TYR A 1 85 ? 7.684 -4.322 -7.460 1.00 88.31 85 TYR A CA 1
ATOM 659 C C . TYR A 1 85 ? 8.126 -3.697 -6.137 1.00 88.31 85 TYR A C 1
ATOM 661 O O . TYR A 1 85 ? 7.480 -3.937 -5.113 1.00 88.31 85 TYR A O 1
ATOM 669 N N . ILE A 1 86 ? 9.188 -2.886 -6.144 1.00 88.12 86 ILE A N 1
ATOM 670 C CA . ILE A 1 86 ? 9.664 -2.185 -4.944 1.00 88.12 86 ILE A CA 1
ATOM 671 C C . ILE A 1 86 ? 8.588 -1.223 -4.423 1.00 88.12 86 ILE A C 1
ATOM 673 O O . ILE A 1 86 ? 8.291 -1.241 -3.226 1.00 88.12 86 ILE A O 1
ATOM 677 N N . ASP A 1 87 ? 7.941 -0.455 -5.302 1.00 84.69 87 ASP A N 1
ATOM 678 C CA . ASP A 1 87 ? 6.865 0.465 -4.916 1.00 84.69 87 ASP A CA 1
ATOM 679 C C . ASP A 1 87 ? 5.655 -0.265 -4.323 1.00 84.69 87 ASP A C 1
ATOM 681 O O . ASP A 1 87 ? 5.105 0.151 -3.294 1.00 84.69 87 ASP A O 1
ATOM 685 N N . ILE A 1 88 ? 5.241 -1.377 -4.938 1.00 87.06 88 ILE A N 1
ATOM 686 C CA . ILE A 1 88 ? 4.138 -2.203 -4.430 1.00 87.06 88 ILE A CA 1
ATOM 687 C C . ILE A 1 88 ? 4.500 -2.769 -3.052 1.00 87.06 88 ILE A C 1
ATOM 689 O O . ILE A 1 88 ? 3.712 -2.657 -2.106 1.00 87.06 88 ILE A O 1
ATOM 693 N N . ALA A 1 89 ? 5.702 -3.333 -2.909 1.00 91.62 89 ALA A N 1
ATOM 694 C CA . ALA A 1 89 ? 6.179 -3.888 -1.647 1.00 91.62 89 ALA A CA 1
ATOM 695 C C . ALA A 1 89 ? 6.231 -2.819 -0.542 1.00 91.62 89 ALA A C 1
ATOM 697 O O . ALA A 1 89 ? 5.756 -3.060 0.575 1.00 91.62 89 ALA A O 1
ATOM 698 N N . TRP A 1 90 ? 6.730 -1.621 -0.860 1.00 93.19 90 TRP A N 1
ATOM 699 C CA . TRP A 1 90 ? 6.794 -0.500 0.074 1.00 93.19 90 TRP A CA 1
ATOM 700 C C . TRP A 1 90 ? 5.404 -0.039 0.519 1.00 93.19 90 TRP A C 1
ATOM 702 O O . TRP A 1 90 ? 5.169 0.145 1.716 1.00 93.19 90 TRP A O 1
ATOM 712 N N . ASN A 1 91 ? 4.447 0.073 -0.405 1.00 86.19 91 ASN A N 1
ATOM 713 C CA . ASN A 1 91 ? 3.068 0.445 -0.081 1.00 86.19 91 ASN A CA 1
ATOM 714 C C . ASN A 1 91 ? 2.386 -0.585 0.830 1.00 86.19 91 ASN A C 1
ATOM 716 O O . ASN A 1 91 ? 1.743 -0.208 1.816 1.00 86.19 91 ASN A O 1
ATOM 720 N N . ILE A 1 92 ? 2.565 -1.882 0.557 1.00 92.56 92 ILE A N 1
ATOM 721 C CA . ILE A 1 92 ? 2.034 -2.962 1.402 1.00 92.56 92 ILE A CA 1
ATOM 722 C C . ILE A 1 92 ? 2.651 -2.895 2.803 1.00 92.56 92 ILE A C 1
ATOM 724 O O . ILE A 1 92 ? 1.931 -2.966 3.808 1.00 92.56 92 ILE A O 1
ATOM 728 N N . PHE A 1 93 ? 3.974 -2.739 2.886 1.00 94.88 93 PHE A N 1
ATOM 729 C CA . PHE A 1 93 ? 4.691 -2.628 4.154 1.00 94.88 93 PHE A CA 1
ATOM 730 C C . PHE A 1 93 ? 4.227 -1.409 4.961 1.00 94.88 93 PHE A C 1
ATOM 732 O O . PHE A 1 93 ? 3.837 -1.545 6.127 1.00 94.88 93 PHE A O 1
ATOM 739 N N . TYR A 1 94 ? 4.189 -0.235 4.330 1.00 94.44 94 TYR A N 1
ATOM 740 C CA . TYR A 1 94 ? 3.751 1.014 4.943 1.00 94.44 94 TYR A CA 1
ATOM 741 C C . TYR A 1 94 ? 2.304 0.931 5.443 1.00 94.44 94 TYR A C 1
ATOM 743 O O . TYR A 1 94 ? 2.009 1.324 6.578 1.00 94.44 94 TYR A O 1
ATOM 751 N N . TRP A 1 95 ? 1.394 0.373 4.639 1.00 94.44 95 TRP A N 1
ATOM 752 C CA . TRP A 1 95 ? -0.005 0.211 5.027 1.00 94.44 95 TRP A CA 1
ATOM 753 C C . TRP A 1 95 ? -0.152 -0.722 6.234 1.00 94.44 95 TRP A C 1
ATOM 755 O O . TRP A 1 95 ? -0.806 -0.360 7.217 1.00 94.44 95 TRP A O 1
ATOM 765 N N . ARG A 1 96 ? 0.532 -1.874 6.224 1.00 95.81 96 ARG A N 1
ATOM 766 C CA . ARG A 1 96 ? 0.554 -2.811 7.361 1.00 95.81 96 ARG A CA 1
ATOM 767 C C . ARG A 1 96 ? 1.106 -2.161 8.627 1.00 95.81 96 ARG A C 1
ATOM 769 O O . ARG A 1 96 ? 0.510 -2.300 9.696 1.00 95.81 96 ARG A O 1
ATOM 776 N N . TRP A 1 97 ? 2.210 -1.424 8.520 1.00 95.75 97 TRP A N 1
ATOM 777 C CA . TRP A 1 97 ? 2.799 -0.701 9.646 1.00 95.75 97 TRP A CA 1
ATOM 778 C C . TRP A 1 97 ? 1.836 0.344 10.222 1.00 95.75 97 TRP A C 1
ATOM 780 O O . TRP A 1 97 ? 1.635 0.413 11.438 1.00 95.75 97 TRP A O 1
ATOM 790 N N . ARG A 1 98 ? 1.169 1.109 9.353 1.00 95.38 98 ARG A N 1
ATOM 791 C CA . ARG A 1 98 ? 0.188 2.125 9.747 1.00 95.38 98 ARG A CA 1
ATOM 792 C C . ARG A 1 98 ? -1.027 1.519 10.449 1.00 95.38 98 ARG A C 1
ATOM 794 O O . ARG A 1 98 ? -1.471 2.070 11.457 1.00 95.38 98 ARG A O 1
ATOM 801 N N . VAL A 1 99 ? -1.563 0.410 9.938 1.00 93.44 99 VAL A N 1
ATOM 802 C CA . VAL A 1 99 ? -2.686 -0.307 10.565 1.00 93.44 99 VAL A CA 1
ATOM 803 C C . VAL A 1 99 ? -2.277 -0.815 11.945 1.00 93.44 99 VAL A C 1
ATOM 805 O O . VAL A 1 99 ? -2.963 -0.522 12.921 1.00 93.44 99 VAL A O 1
ATOM 808 N N . ARG A 1 100 ? -1.113 -1.463 12.064 1.00 95.25 100 ARG A N 1
ATOM 809 C CA . ARG A 1 100 ? -0.596 -1.941 13.358 1.00 95.25 100 ARG A CA 1
ATOM 810 C C . ARG A 1 100 ? -0.412 -0.811 14.365 1.00 95.25 100 ARG A C 1
ATOM 812 O O . ARG A 1 100 ? -0.820 -0.955 15.512 1.00 95.25 100 ARG A O 1
ATOM 819 N N . ARG A 1 101 ? 0.150 0.329 13.949 1.00 95.69 101 ARG A N 1
ATOM 820 C CA . ARG A 1 101 ? 0.276 1.507 14.823 1.00 95.69 101 ARG A CA 1
ATOM 821 C C . ARG A 1 101 ? -1.077 2.009 15.316 1.00 95.69 101 ARG A C 1
ATOM 823 O O . ARG A 1 101 ? -1.195 2.358 16.483 1.00 95.69 101 ARG A O 1
ATOM 830 N N . ARG A 1 102 ? -2.093 2.038 14.451 1.00 93.00 102 ARG A N 1
ATOM 831 C CA . ARG A 1 102 ? -3.451 2.448 14.838 1.00 93.00 102 ARG A CA 1
ATOM 832 C C . ARG A 1 102 ? -4.092 1.474 15.818 1.00 93.00 102 ARG A C 1
ATOM 834 O O . ARG A 1 102 ? -4.730 1.934 16.754 1.00 93.00 102 ARG A O 1
ATOM 841 N N . LEU A 1 103 ? -3.916 0.170 15.612 1.00 93.62 103 LEU A N 1
ATOM 842 C CA . LEU A 1 103 ? -4.434 -0.849 16.526 1.00 93.62 103 LEU A CA 1
ATOM 843 C C . LEU A 1 103 ? -3.770 -0.738 17.901 1.00 93.62 103 LEU A C 1
ATOM 845 O O . LEU A 1 103 ? -4.479 -0.610 18.887 1.00 93.62 103 LEU A O 1
ATOM 849 N N . ARG A 1 104 ? -2.436 -0.628 17.956 1.00 94.69 104 ARG A N 1
ATOM 850 C CA . ARG A 1 104 ? -1.705 -0.412 19.218 1.00 94.69 104 ARG A CA 1
ATOM 851 C C . ARG A 1 104 ? -2.119 0.872 19.932 1.00 94.69 104 ARG A C 1
ATOM 853 O O . ARG A 1 104 ? -2.234 0.889 21.146 1.00 94.69 104 ARG A O 1
ATOM 860 N N . ALA A 1 105 ? -2.345 1.953 19.185 1.00 94.25 105 ALA A N 1
ATOM 861 C CA . ALA A 1 105 ? -2.809 3.210 19.766 1.00 94.25 105 ALA A CA 1
ATOM 862 C C . ALA A 1 105 ? -4.239 3.108 20.323 1.00 94.25 105 ALA A C 1
ATOM 864 O O . ALA A 1 105 ? -4.540 3.757 21.315 1.00 94.25 105 ALA A O 1
ATOM 865 N N . ARG A 1 106 ? -5.114 2.309 19.696 1.00 92.81 106 ARG A N 1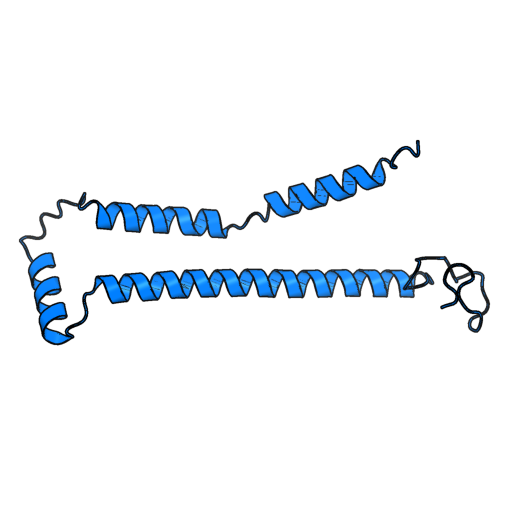
ATOM 866 C CA . ARG A 1 106 ? -6.466 2.032 20.208 1.00 92.81 106 ARG A CA 1
ATOM 867 C C . ARG A 1 106 ? -6.421 1.174 21.465 1.00 92.81 106 ARG A C 1
ATOM 869 O O . ARG A 1 106 ? -7.062 1.527 22.440 1.00 92.81 106 ARG A O 1
ATOM 876 N N . GLU A 1 107 ? -5.623 0.114 21.438 1.00 93.38 107 GLU A N 1
ATOM 877 C CA . GLU A 1 107 ? -5.401 -0.779 22.576 1.00 93.38 107 GLU A CA 1
ATOM 878 C C . GLU A 1 107 ? -4.857 -0.013 23.788 1.00 93.38 107 GLU A C 1
ATOM 880 O O . GLU A 1 107 ? -5.437 -0.073 24.864 1.00 93.38 107 GLU A O 1
ATOM 885 N N . ALA A 1 108 ? -3.819 0.808 23.594 1.00 94.88 108 ALA A N 1
ATOM 886 C CA . ALA A 1 108 ? -3.252 1.647 24.651 1.00 94.88 108 ALA A CA 1
ATOM 887 C C . ALA A 1 108 ? -4.223 2.717 25.180 1.00 94.88 108 ALA A C 1
ATOM 889 O O . ALA A 1 108 ? -4.045 3.207 26.290 1.00 94.88 108 ALA A O 1
ATOM 890 N N . ALA A 1 109 ? -5.228 3.097 24.388 1.00 94.81 109 ALA A N 1
ATOM 891 C CA . ALA A 1 109 ? -6.276 4.027 24.792 1.00 94.81 109 ALA A CA 1
ATOM 892 C C . ALA A 1 109 ? -7.498 3.324 25.411 1.00 94.81 109 ALA A C 1
ATOM 894 O O . ALA A 1 109 ? -8.477 4.002 25.706 1.00 94.81 109 ALA A O 1
ATOM 895 N N . GLY A 1 110 ? -7.480 1.994 25.568 1.00 94.69 110 GLY A N 1
ATOM 896 C CA . GLY A 1 110 ? -8.624 1.233 26.079 1.00 94.69 110 GLY A CA 1
ATOM 897 C C . GLY A 1 110 ? -9.827 1.228 25.131 1.00 94.69 110 GLY A C 1
ATOM 898 O O . GLY A 1 110 ? -10.962 1.100 25.572 1.00 94.69 110 GLY A O 1
ATOM 899 N N . LEU A 1 111 ? -9.612 1.400 23.823 1.00 95.50 111 LEU A N 1
ATOM 900 C CA . LEU A 1 111 ? -10.683 1.391 22.827 1.00 95.50 111 LEU A CA 1
ATOM 901 C C . LEU A 1 111 ? -10.854 -0.005 22.220 1.00 95.50 111 LEU A C 1
ATOM 903 O O . LEU A 1 111 ? -9.872 -0.648 21.838 1.00 95.50 111 LEU A O 1
ATOM 907 N N . CYS A 1 112 ? -12.101 -0.424 21.999 1.00 93.69 112 CYS A N 1
ATOM 908 C CA . CYS A 1 112 ? -12.409 -1.636 21.248 1.00 93.69 112 CYS A CA 1
ATOM 909 C C . CYS A 1 112 ? -11.745 -1.591 19.861 1.00 93.69 112 CYS A C 1
ATOM 911 O O . CYS A 1 112 ? -11.915 -0.644 19.085 1.00 93.69 112 CYS A O 1
ATOM 913 N N . LEU A 1 113 ? -10.994 -2.639 19.513 1.00 93.50 113 LEU A N 1
ATOM 914 C CA . LEU A 1 113 ? -10.252 -2.695 18.252 1.00 93.50 113 LEU A CA 1
ATOM 915 C C . LEU A 1 113 ? -11.170 -2.754 17.022 1.00 93.50 113 LEU A C 1
ATOM 917 O O . LEU A 1 113 ? -10.774 -2.272 15.954 1.00 93.50 113 LEU A O 1
ATOM 921 N N . SER A 1 114 ? -12.384 -3.290 17.192 1.00 93.12 114 SER A N 1
ATOM 922 C CA . SER A 1 114 ? -13.364 -3.498 16.124 1.00 93.12 114 SER A CA 1
ATOM 923 C C . SER A 1 114 ? -14.172 -2.225 15.839 1.00 93.12 114 SER A C 1
ATOM 925 O O . S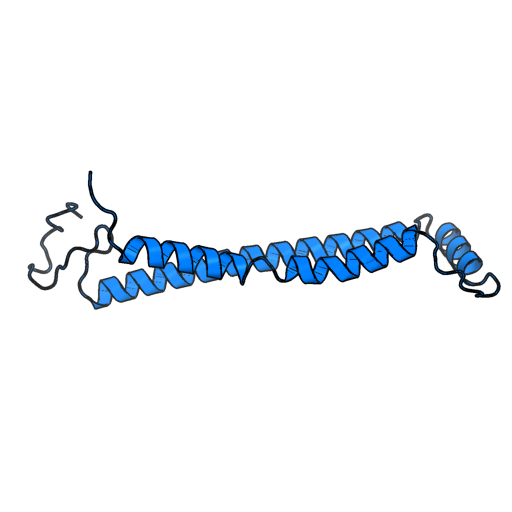ER A 1 114 ? -14.028 -1.625 14.771 1.00 93.12 114 SER A O 1
ATOM 927 N N . CYS A 1 115 ? -14.952 -1.745 16.816 1.00 93.75 115 CYS A N 1
ATOM 928 C CA . CYS A 1 115 ? -15.832 -0.583 16.639 1.00 93.75 115 CYS A CA 1
ATOM 929 C C . CYS A 1 115 ? -15.205 0.755 17.075 1.00 93.75 115 CYS A C 1
ATOM 931 O O . CYS A 1 115 ? -15.584 1.805 16.558 1.00 93.75 115 CYS A O 1
ATOM 933 N N . GLY A 1 116 ? -14.211 0.743 17.971 1.00 92.75 116 GLY A N 1
ATOM 934 C CA . GLY A 1 116 ? -13.606 1.954 18.535 1.00 92.75 116 GLY A CA 1
ATOM 935 C C . GLY A 1 116 ? -14.329 2.551 19.747 1.00 92.75 116 GLY A C 1
ATOM 936 O O . GLY A 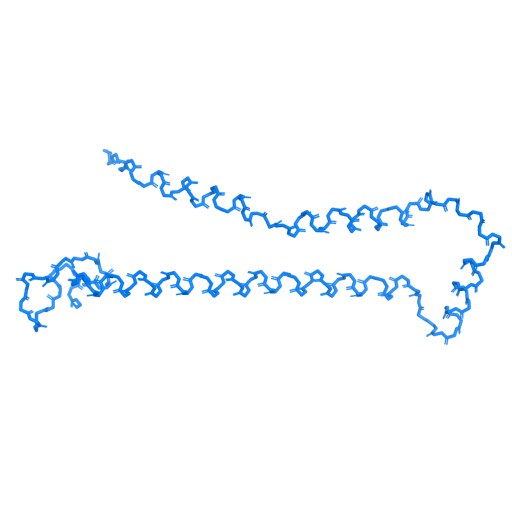1 116 ? -14.024 3.690 20.090 1.00 92.75 116 GLY A O 1
ATOM 937 N N . TYR A 1 117 ? -15.266 1.824 20.365 1.00 93.50 117 TYR A N 1
ATOM 938 C CA . TYR A 1 117 ? -15.924 2.227 21.614 1.00 93.50 117 TYR A CA 1
ATOM 939 C C . TYR A 1 117 ? -14.933 2.257 22.786 1.00 93.50 117 TYR A C 1
ATOM 941 O O . TYR A 1 117 ? -14.004 1.452 22.815 1.00 93.50 117 TYR A O 1
ATOM 949 N N . ASP A 1 118 ? -15.125 3.172 23.732 1.00 96.06 118 ASP A N 1
ATOM 950 C CA . ASP A 1 118 ? -14.260 3.324 24.905 1.00 96.06 118 ASP A CA 1
ATOM 951 C C . ASP A 1 118 ? -14.616 2.302 25.994 1.00 96.06 118 ASP A C 1
ATOM 953 O O . ASP A 1 118 ? -15.740 2.284 26.491 1.00 96.06 118 ASP A O 1
ATOM 957 N N . LEU A 1 119 ? -13.667 1.430 26.341 1.00 94.94 119 LEU A N 1
ATOM 958 C CA . LEU A 1 119 ? -13.840 0.361 27.327 1.00 94.94 119 LEU A CA 1
ATOM 959 C C . LEU A 1 119 ? -13.307 0.743 28.713 1.00 94.94 119 LEU A C 1
ATOM 961 O O . LEU A 1 119 ? -13.487 -0.032 29.646 1.00 94.94 119 LEU A O 1
ATOM 965 N N . ASN A 1 120 ? -12.707 1.927 28.895 1.00 93.88 120 ASN A N 1
ATOM 966 C CA . ASN A 1 120 ? -12.091 2.313 30.175 1.00 93.88 120 ASN A CA 1
ATOM 967 C C . ASN A 1 120 ? -13.094 2.418 31.344 1.00 93.88 120 ASN A C 1
ATOM 969 O O . ASN A 1 120 ? -12.684 2.480 32.501 1.00 93.88 120 ASN A O 1
ATOM 973 N N . GLY A 1 121 ? -14.399 2.456 31.057 1.00 92.44 121 GLY A N 1
ATOM 974 C CA . GLY A 1 121 ? -15.468 2.459 32.060 1.00 92.44 121 GLY A CA 1
ATOM 975 C C . GLY A 1 121 ? -16.130 1.100 32.306 1.00 92.44 121 GLY A C 1
ATOM 976 O O . GLY A 1 121 ? -17.023 1.024 33.150 1.00 92.44 121 GLY A O 1
ATOM 977 N N . LEU A 1 122 ? -15.750 0.049 31.572 1.00 93.31 122 LEU A N 1
ATOM 978 C CA . LEU A 1 122 ? -16.336 -1.284 31.712 1.00 93.31 122 LEU A CA 1
ATOM 979 C C . LEU A 1 122 ? -15.411 -2.214 32.518 1.00 93.31 122 LEU A C 1
ATOM 981 O O . LEU A 1 122 ? -14.192 -2.047 32.491 1.00 93.31 122 LEU A O 1
ATOM 985 N N . PRO A 1 123 ? -15.963 -3.215 33.228 1.00 93.75 123 PRO A N 1
ATOM 986 C CA . PRO A 1 123 ? -15.156 -4.283 33.810 1.00 93.75 123 PRO A CA 1
ATOM 987 C C . PRO A 1 123 ? -14.401 -5.054 32.715 1.00 93.75 123 PRO A C 1
ATOM 989 O O . PRO A 1 123 ? -14.930 -5.242 31.620 1.00 93.75 123 PRO A O 1
ATOM 992 N N . ASN A 1 124 ? -13.202 -5.557 33.033 1.00 87.75 124 ASN A N 1
ATOM 993 C CA . ASN A 1 124 ? -12.297 -6.213 32.072 1.00 87.75 124 ASN A CA 1
ATOM 994 C C . ASN A 1 124 ? -12.888 -7.449 31.358 1.00 87.75 124 ASN A C 1
ATOM 996 O O . ASN A 1 124 ? -12.372 -7.838 30.315 1.00 87.75 124 ASN A O 1
ATOM 1000 N N . ASP A 1 125 ? -13.963 -8.037 31.891 1.00 89.38 125 ASP A N 1
ATOM 1001 C CA . ASP A 1 125 ? -14.563 -9.284 31.397 1.00 89.38 125 ASP A CA 1
ATOM 1002 C C . ASP A 1 125 ? -15.887 -9.080 30.634 1.00 89.38 125 ASP A C 1
ATOM 1004 O O . ASP A 1 125 ? -16.589 -10.046 30.334 1.00 89.38 125 ASP A O 1
ATOM 1008 N N . VAL A 1 126 ? -16.278 -7.834 30.337 1.00 92.56 126 VAL A N 1
ATOM 1009 C CA . VAL A 1 126 ? -17.549 -7.540 29.654 1.00 92.56 126 VAL A CA 1
ATOM 1010 C C . VAL A 1 126 ? -17.317 -7.291 28.163 1.00 92.56 126 VAL A C 1
ATOM 1012 O O . VAL A 1 126 ? -16.492 -6.463 27.781 1.00 92.56 126 VAL A O 1
ATOM 1015 N N . CYS A 1 127 ? -18.080 -7.983 27.310 1.00 93.94 127 CYS A N 1
ATOM 1016 C CA . CYS A 1 127 ? -18.077 -7.764 25.861 1.00 93.94 127 CYS A CA 1
ATOM 1017 C C . CYS A 1 127 ? -18.472 -6.322 25.506 1.00 93.94 127 CYS A C 1
ATOM 1019 O O . CYS A 1 127 ? -19.284 -5.690 26.187 1.00 93.94 127 CYS A O 1
ATOM 1021 N N . CYS A 1 128 ? -17.948 -5.806 24.395 1.00 94.50 128 CYS A N 1
ATOM 1022 C CA . CYS A 1 128 ? -18.262 -4.463 23.930 1.00 94.50 128 CYS A CA 1
ATOM 1023 C C . CYS A 1 128 ? -19.773 -4.316 23.653 1.00 94.50 128 CYS A C 1
ATOM 1025 O O . CYS A 1 128 ? -20.306 -5.062 22.830 1.00 94.50 128 CYS A O 1
ATOM 1027 N N . PRO A 1 129 ? -20.470 -3.331 24.251 1.00 93.62 129 PRO A N 1
ATOM 1028 C CA . PRO A 1 129 ? -21.925 -3.202 24.121 1.00 93.62 129 PRO A CA 1
ATOM 1029 C C . PRO A 1 129 ? -22.390 -2.837 22.702 1.00 93.62 129 PRO A C 1
ATOM 1031 O O . PRO A 1 129 ? -23.534 -3.097 22.350 1.00 93.62 129 PRO A O 1
ATOM 1034 N N . GLU A 1 130 ? -21.513 -2.255 21.877 1.00 94.25 130 GLU A N 1
ATOM 1035 C CA . GLU A 1 130 ? -21.836 -1.845 20.503 1.00 94.25 130 GLU A CA 1
ATOM 1036 C C . GLU A 1 130 ? -21.697 -2.989 19.489 1.00 94.25 130 GLU A C 1
ATOM 1038 O O . GLU A 1 130 ? -22.529 -3.138 18.598 1.00 94.25 130 GLU A O 1
ATOM 1043 N N . CYS A 1 131 ? -20.630 -3.793 19.586 1.00 94.38 131 CYS A N 1
ATOM 1044 C CA . CYS A 1 131 ? -20.338 -4.839 18.596 1.00 94.38 131 CYS A CA 1
ATOM 1045 C C . CYS A 1 131 ? -20.423 -6.272 19.132 1.00 94.38 131 CYS A C 1
ATOM 1047 O O . CYS A 1 131 ? -20.279 -7.201 18.344 1.00 94.38 131 CYS A O 1
ATOM 1049 N N . GLY A 1 132 ? -20.632 -6.456 20.439 1.00 90.62 132 GLY A N 1
ATOM 1050 C CA . GLY A 1 132 ? -20.722 -7.767 21.093 1.00 90.62 132 GLY A CA 1
ATOM 1051 C C . GLY A 1 132 ? -19.410 -8.553 21.136 1.00 90.62 132 GLY A C 1
ATOM 1052 O O . GLY A 1 132 ? -19.431 -9.748 21.411 1.00 90.62 132 GLY A O 1
ATOM 1053 N N . ASN A 1 133 ? -18.291 -7.894 20.834 1.00 82.06 133 ASN A N 1
ATOM 1054 C CA . ASN A 1 133 ? -16.965 -8.495 20.698 1.00 82.06 133 ASN A CA 1
ATOM 1055 C C . ASN A 1 133 ? -16.093 -8.236 21.922 1.00 82.06 133 ASN A C 1
ATOM 1057 O O . ASN A 1 133 ? -16.353 -7.218 22.607 1.00 82.06 133 ASN A O 1
#

Sequence (133 aa):
MPSKSPKFVHRILRAVLWAIAHAPATLLYFLPLLAMHYAWVSGSYEYDDGGWGTFLFLGNYLLTGIPEWLFGSVSLTGVAVACAYIDIAWNIFYWRWRVRRRLRAREAAGLCLSCGYDLNGLPNDVCCPECGN

Mean predicted aligned error: 13.28 Å

Solvent-accessible surface area (backbone atoms only — not comparable to full-atom values): 7925 Å² total; per-residue (Å²): 132,88,77,79,56,74,71,56,59,54,51,50,51,52,50,51,52,49,50,56,74,57,48,50,66,60,63,67,59,45,49,60,53,50,51,51,51,48,48,61,72,64,58,75,66,86,66,90,56,86,61,50,65,59,50,53,54,52,50,45,31,72,73,68,73,49,59,71,67,57,59,55,52,53,52,53,50,50,50,54,51,51,52,52,51,50,55,52,53,49,52,54,51,52,51,53,52,52,52,51,51,51,49,52,55,30,54,77,66,36,23,41,85,85,84,58,51,79,43,81,86,53,65,96,86,61,62,38,90,88,78,70,89

pLDDT: mean 75.98, std 14.83, range [43.62, 96.06]